Protein AF-A0A5J4PXH4-F1 (afdb_monomer)

Foldseek 3Di:
DPPFDWPLRVLVVVLVVLVVCDVPPHPPVCSVVSVVVSVVVQVCCCPPVVDRIGGPVPCDPCNVDVVVVVVPPD

Nearest PDB structures (foldseek):
  9g8m-assembly1_SN  TM=3.725E-01  e=3.613E+00  Homo sapiens
  8bqs-assembly1_De  TM=3.638E-01  e=9.128E+00  Tetrahymena thermophila SB210

Solvent-accessible surface area (backbone atoms only — not comparable to full-atom values): 4562 Å² total; per-residue (Å²): 133,84,80,84,51,31,47,62,61,46,52,52,51,54,48,50,59,49,55,75,31,41,85,76,85,35,65,67,88,53,55,65,53,52,58,51,51,49,52,51,48,47,49,46,35,42,72,76,70,70,32,88,71,47,52,53,94,71,70,48,72,64,70,79,37,66,79,63,57,63,71,78,80,113

Secondary structure (DSSP, 8-state):
-PPPPBHHHHHHHHHHHHHHTBTTTB-GGGHHHHHHHHHHHHHHIIIII--S--BGGG--HHHH-HHHHGGG--

Organism: NCBI:txid433724

Sequence (74 aa):
ATAQKTLLVHFKNMAEEFRQRIGIDRAASTYPKYNVAYKNLEGFLKEKYKVQDIPLNQLDLPMANPSCAFHSLG

Radius of gyration: 14.82 Å; Cα contacts (8 Å, |Δi|>4): 46; chains: 1; bounding box: 32×36×36 Å

Structure (mmCIF, N/CA/C/O backbone):
data_AF-A0A5J4PXH4-F1
#
_entry.id   AF-A0A5J4PXH4-F1
#
loop_
_atom_site.group_PDB
_atom_site.id
_atom_site.type_symbol
_atom_site.label_atom_id
_atom_site.label_alt_id
_atom_site.label_comp_id
_atom_site.label_asym_id
_atom_site.label_entity_id
_atom_site.label_seq_id
_atom_site.pdbx_PDB_ins_code
_atom_site.Cartn_x
_atom_site.Cartn_y
_atom_site.Cartn_z
_atom_site.occupancy
_atom_site.B_iso_or_equiv
_atom_site.auth_seq_id
_atom_site.auth_comp_id
_atom_site.auth_asym_id
_atom_site.auth_atom_id
_atom_site.pdbx_PDB_model_num
ATOM 1 N N . ALA A 1 1 ? -20.218 -17.025 -5.979 1.00 47.78 1 ALA A N 1
ATOM 2 C CA . ALA A 1 1 ? -20.099 -15.727 -5.285 1.00 47.78 1 ALA A CA 1
ATOM 3 C C . ALA A 1 1 ? -18.659 -15.246 -5.407 1.00 47.78 1 ALA A C 1
ATOM 5 O O . ALA A 1 1 ? -17.760 -16.002 -5.065 1.00 47.78 1 ALA A O 1
ATOM 6 N N . THR A 1 2 ? -18.414 -14.047 -5.936 1.00 59.53 2 THR A N 1
ATOM 7 C CA . THR A 1 2 ? -17.087 -13.420 -5.859 1.00 59.53 2 THR A CA 1
ATOM 8 C C . THR A 1 2 ? -16.854 -13.001 -4.411 1.00 59.53 2 THR A C 1
ATOM 10 O O . THR A 1 2 ? -17.627 -12.199 -3.888 1.00 59.53 2 THR A O 1
ATOM 13 N N . ALA A 1 3 ? -15.841 -13.560 -3.745 1.00 69.38 3 ALA A N 1
ATOM 14 C CA . ALA A 1 3 ? -15.472 -13.110 -2.407 1.00 69.38 3 ALA A CA 1
ATOM 15 C C . ALA A 1 3 ? -15.155 -11.609 -2.460 1.00 69.38 3 ALA A C 1
ATOM 17 O O . ALA A 1 3 ? -14.387 -11.164 -3.318 1.00 69.38 3 ALA A O 1
ATOM 18 N N . GLN A 1 4 ? -15.776 -10.828 -1.578 1.00 79.44 4 GLN A N 1
ATOM 19 C CA . GLN A 1 4 ? -15.459 -9.411 -1.485 1.00 79.44 4 GLN A CA 1
ATOM 20 C C . GLN A 1 4 ? -14.010 -9.230 -1.050 1.00 79.44 4 GLN A C 1
ATOM 22 O O . GLN A 1 4 ? -13.574 -9.805 -0.055 1.00 79.44 4 GLN A O 1
ATOM 27 N N . LYS A 1 5 ? -13.269 -8.416 -1.805 1.00 88.69 5 LYS A N 1
ATOM 28 C CA . LYS A 1 5 ? -11.920 -8.004 -1.427 1.00 88.69 5 LYS A CA 1
ATOM 29 C C . LYS A 1 5 ? -12.015 -6.859 -0.424 1.00 88.69 5 LYS A C 1
ATOM 31 O O . LYS A 1 5 ? -12.881 -5.993 -0.536 1.00 88.69 5 LYS A O 1
ATOM 36 N N . THR A 1 6 ? -11.106 -6.856 0.534 1.00 94.31 6 THR A N 1
ATOM 37 C CA . THR A 1 6 ? -10.876 -5.718 1.417 1.00 94.31 6 THR A CA 1
ATOM 38 C C . THR A 1 6 ? -9.914 -4.726 0.766 1.00 94.31 6 THR A C 1
ATOM 40 O O . THR A 1 6 ? -9.264 -5.039 -0.239 1.00 94.31 6 THR A O 1
ATOM 43 N N . LEU A 1 7 ? -9.831 -3.520 1.317 1.00 94.81 7 LEU A N 1
ATOM 44 C CA . LEU A 1 7 ? -9.025 -2.424 0.807 1.00 94.81 7 LEU A CA 1
ATOM 45 C C . LEU A 1 7 ? -7.541 -2.795 0.759 1.00 94.81 7 LEU A C 1
ATOM 47 O O . LEU A 1 7 ? -6.921 -2.652 -0.298 1.00 94.81 7 LEU A O 1
ATOM 51 N N . LEU A 1 8 ? -6.975 -3.322 1.851 1.00 96.44 8 LEU A N 1
ATOM 52 C CA . LEU A 1 8 ? -5.553 -3.680 1.885 1.00 96.44 8 LEU A CA 1
ATOM 53 C C . LEU A 1 8 ? -5.244 -4.875 0.974 1.00 96.44 8 LEU A C 1
ATOM 55 O O . LEU A 1 8 ? -4.235 -4.866 0.265 1.00 96.44 8 LEU A O 1
ATOM 59 N N . VAL A 1 9 ? -6.134 -5.873 0.910 1.00 96.00 9 VAL A N 1
ATOM 60 C CA . VAL A 1 9 ? -5.993 -7.006 -0.023 1.00 96.00 9 VAL A CA 1
ATOM 61 C C . VAL A 1 9 ? -6.039 -6.528 -1.473 1.00 96.00 9 VAL A C 1
ATOM 63 O O . VAL A 1 9 ? -5.243 -6.969 -2.304 1.00 96.00 9 VAL A O 1
ATOM 66 N N . HIS A 1 10 ? -6.955 -5.619 -1.804 1.00 95.12 10 HIS A N 1
ATOM 67 C CA . HIS A 1 10 ? -7.046 -5.055 -3.144 1.00 95.12 10 HIS A CA 1
ATOM 68 C C . HIS A 1 10 ? -5.804 -4.238 -3.505 1.00 95.12 10 HIS A C 1
ATOM 70 O O . HIS A 1 10 ? -5.232 -4.454 -4.573 1.00 95.12 10 HIS A O 1
ATOM 76 N N . PHE A 1 11 ? -5.334 -3.381 -2.595 1.00 96.06 11 PHE A N 1
ATOM 77 C CA . PHE A 1 11 ? -4.117 -2.595 -2.784 1.00 96.06 11 PHE A CA 1
ATOM 78 C C . PHE A 1 11 ? -2.896 -3.491 -3.025 1.00 96.06 11 PHE A C 1
ATOM 80 O O . PHE A 1 11 ? -2.119 -3.251 -3.948 1.00 96.06 11 PHE A O 1
ATOM 87 N N . LYS A 1 12 ? -2.736 -4.558 -2.233 1.00 96.50 12 LYS A N 1
ATOM 88 C CA . LYS A 1 12 ? -1.625 -5.506 -2.386 1.00 96.50 12 LYS A CA 1
ATOM 89 C C . LYS A 1 12 ? -1.657 -6.218 -3.740 1.00 96.50 12 LYS A C 1
ATOM 91 O O . LYS A 1 12 ? -0.616 -6.340 -4.377 1.00 96.50 12 LYS A O 1
ATOM 96 N N . ASN A 1 13 ? -2.838 -6.640 -4.197 1.00 96.25 13 ASN A N 1
ATOM 97 C CA . ASN A 1 13 ? -2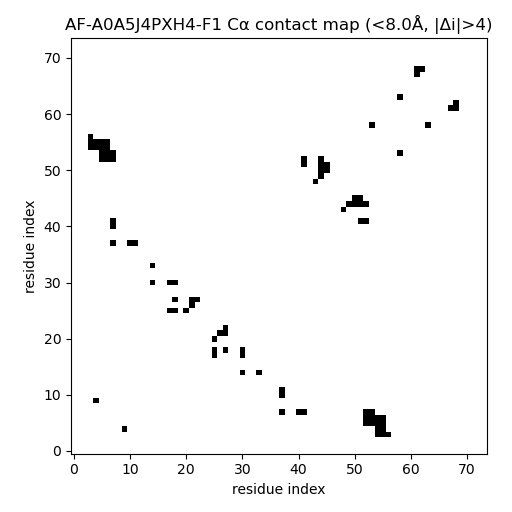.992 -7.250 -5.521 1.00 96.25 13 ASN A CA 1
ATOM 98 C C . ASN A 1 13 ? -2.611 -6.268 -6.638 1.00 96.25 13 ASN A C 1
ATOM 100 O O . ASN A 1 13 ? -1.831 -6.624 -7.514 1.00 96.25 13 ASN A O 1
ATOM 104 N N . MET A 1 14 ? -3.079 -5.018 -6.559 1.00 95.62 14 MET A N 1
ATOM 105 C CA . MET A 1 14 ? -2.718 -3.962 -7.511 1.00 95.62 14 MET A CA 1
ATOM 106 C C . MET A 1 14 ? -1.202 -3.701 -7.535 1.00 95.62 14 MET A C 1
ATOM 108 O O . MET A 1 14 ? -0.614 -3.533 -8.603 1.00 95.62 14 MET A O 1
ATOM 112 N N . ALA A 1 15 ? -0.552 -3.676 -6.367 1.00 97.12 15 ALA A N 1
ATOM 113 C CA . ALA A 1 15 ? 0.896 -3.508 -6.274 1.00 97.12 15 ALA A CA 1
ATOM 114 C C . ALA A 1 15 ? 1.650 -4.690 -6.909 1.00 97.12 15 ALA A C 1
ATOM 116 O O . ALA A 1 15 ? 2.643 -4.478 -7.604 1.00 97.12 15 ALA A O 1
ATOM 117 N N . GLU A 1 16 ? 1.177 -5.923 -6.726 1.00 97.19 16 GLU A N 1
ATOM 118 C CA . GLU A 1 16 ? 1.794 -7.103 -7.340 1.00 97.19 16 GLU A CA 1
ATOM 119 C C . GLU A 1 16 ? 1.588 -7.133 -8.866 1.00 97.19 16 GLU A C 1
ATOM 121 O O . GLU A 1 16 ? 2.534 -7.388 -9.607 1.00 97.19 16 GLU A O 1
ATOM 126 N N . GLU A 1 17 ? 0.405 -6.761 -9.364 1.00 96.94 17 GLU A N 1
ATOM 127 C CA . GLU A 1 17 ? 0.156 -6.566 -10.802 1.00 96.94 17 GLU A CA 1
ATOM 128 C C . GLU A 1 17 ? 1.079 -5.488 -11.395 1.00 96.94 17 GLU A C 1
ATOM 130 O O . GLU A 1 17 ? 1.623 -5.645 -12.490 1.00 96.94 17 GLU A O 1
ATOM 135 N N . PHE A 1 18 ? 1.318 -4.396 -10.659 1.00 95.94 18 PHE A N 1
ATOM 136 C CA . PHE A 1 18 ? 2.303 -3.385 -11.045 1.00 95.94 18 PHE A CA 1
ATOM 137 C C . PHE A 1 18 ? 3.717 -3.975 -11.101 1.00 95.94 18 PHE A C 1
ATOM 139 O O . PHE A 1 18 ? 4.464 -3.703 -12.044 1.00 95.94 18 PHE A O 1
ATOM 146 N N . ARG A 1 19 ? 4.091 -4.787 -10.106 1.00 96.94 19 ARG A N 1
ATOM 147 C CA . ARG A 1 19 ? 5.413 -5.413 -10.008 1.00 96.94 19 ARG A CA 1
ATOM 148 C C . ARG A 1 19 ? 5.715 -6.308 -11.206 1.00 96.94 19 ARG A C 1
ATOM 150 O O . ARG A 1 19 ? 6.821 -6.245 -11.735 1.00 96.94 19 ARG A O 1
ATOM 157 N N . GLN A 1 20 ? 4.732 -7.081 -11.662 1.00 97.88 20 GLN A N 1
ATOM 158 C CA . GLN A 1 20 ? 4.859 -7.964 -12.829 1.00 97.88 20 GLN A CA 1
ATOM 159 C C . GLN A 1 20 ? 5.146 -7.209 -14.135 1.00 97.88 20 GLN A C 1
ATOM 161 O O . GLN A 1 20 ? 5.644 -7.795 -15.091 1.00 97.88 20 GLN A O 1
ATOM 166 N N . ARG A 1 21 ? 4.861 -5.904 -14.177 1.00 97.69 21 ARG A N 1
ATOM 167 C CA . ARG A 1 21 ? 5.050 -5.041 -15.352 1.00 97.69 21 ARG A CA 1
ATOM 168 C C . ARG A 1 21 ? 6.337 -4.217 -15.314 1.00 97.69 21 ARG A C 1
ATOM 170 O O . ARG A 1 21 ? 6.593 -3.410 -16.214 1.00 97.69 21 ARG A O 1
ATOM 177 N N . ILE A 1 22 ? 7.154 -4.391 -14.275 1.00 97.81 22 ILE A N 1
ATOM 178 C CA . ILE A 1 22 ? 8.469 -3.754 -14.187 1.00 97.81 22 ILE A CA 1
ATOM 179 C C . ILE A 1 22 ? 9.359 -4.284 -15.311 1.00 97.81 22 ILE A C 1
ATOM 181 O O . ILE A 1 22 ? 9.476 -5.489 -15.502 1.00 97.81 22 ILE A O 1
ATOM 185 N N . GLY A 1 23 ? 9.993 -3.373 -16.051 1.00 94.81 23 GLY A N 1
ATOM 186 C CA . GLY A 1 23 ? 10.811 -3.725 -17.217 1.00 94.81 23 GLY A CA 1
ATOM 187 C C . GLY A 1 23 ? 10.018 -3.918 -18.514 1.00 94.81 23 GLY A C 1
ATOM 188 O O . GLY A 1 23 ? 10.635 -4.100 -19.557 1.00 94.81 23 GLY A O 1
ATOM 189 N N . ILE A 1 24 ? 8.681 -3.824 -18.465 1.00 97.06 24 ILE A N 1
ATOM 190 C CA . ILE A 1 24 ? 7.814 -3.725 -19.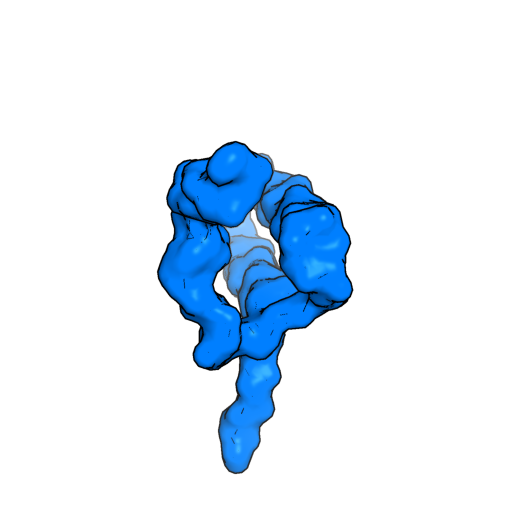648 1.00 97.06 24 ILE A CA 1
ATOM 191 C C . ILE A 1 24 ? 7.411 -2.261 -19.836 1.00 97.06 24 ILE A C 1
ATOM 193 O O . ILE A 1 24 ? 7.884 -1.590 -20.746 1.00 97.06 24 ILE A O 1
ATOM 197 N N . ASP A 1 25 ? 6.572 -1.751 -18.934 1.00 96.81 25 ASP A N 1
ATOM 198 C CA . ASP A 1 25 ? 6.057 -0.377 -18.978 1.00 96.81 25 ASP A CA 1
ATOM 199 C C . ASP A 1 25 ? 6.064 0.319 -17.607 1.00 96.81 25 ASP A C 1
ATOM 201 O O . ASP A 1 25 ? 5.630 1.464 -17.478 1.00 96.81 25 ASP A O 1
ATOM 205 N N . ARG A 1 26 ? 6.574 -0.350 -16.563 1.00 96.50 26 ARG A N 1
ATOM 206 C CA . ARG A 1 26 ? 6.723 0.217 -15.216 1.00 96.50 26 ARG A CA 1
ATOM 207 C C . ARG A 1 26 ? 8.188 0.346 -14.807 1.00 96.50 26 ARG A C 1
ATOM 209 O O . ARG A 1 26 ? 9.010 -0.537 -15.048 1.00 96.50 26 ARG A O 1
ATOM 216 N N . ALA A 1 27 ? 8.502 1.445 -14.119 1.00 96.69 27 ALA A N 1
ATOM 217 C CA . ALA A 1 27 ? 9.828 1.697 -13.565 1.00 96.69 27 ALA A CA 1
ATOM 218 C C . ALA A 1 27 ? 9.998 1.028 -12.190 1.00 96.69 27 ALA A C 1
ATOM 220 O O . ALA A 1 27 ? 9.215 1.279 -11.269 1.00 96.69 27 ALA A O 1
ATOM 221 N N . ALA A 1 28 ? 11.073 0.249 -12.020 1.00 96.44 28 ALA A N 1
ATOM 222 C CA . ALA A 1 28 ? 11.390 -0.446 -10.767 1.00 96.44 28 ALA A CA 1
ATOM 223 C C . ALA A 1 28 ? 11.503 0.506 -9.563 1.00 96.44 28 ALA A C 1
ATOM 225 O O . ALA A 1 28 ? 11.040 0.192 -8.469 1.00 96.44 28 ALA A O 1
ATOM 226 N N . SER A 1 29 ? 12.040 1.709 -9.789 1.00 96.50 29 SER A N 1
ATOM 227 C CA . SER A 1 29 ? 12.190 2.768 -8.781 1.00 96.50 29 SER A CA 1
ATOM 228 C C . SER A 1 29 ? 10.864 3.244 -8.174 1.00 96.50 29 SER A C 1
ATOM 230 O O . SER A 1 29 ? 10.856 3.880 -7.121 1.00 96.50 29 SER A O 1
ATOM 232 N N . THR A 1 30 ? 9.732 2.934 -8.810 1.00 93.62 30 THR A N 1
ATOM 233 C CA . THR A 1 30 ? 8.403 3.324 -8.324 1.00 93.62 30 THR A CA 1
ATOM 234 C C . THR A 1 30 ? 7.833 2.313 -7.332 1.00 93.62 30 THR A C 1
ATOM 236 O O . THR A 1 30 ? 7.116 2.704 -6.414 1.00 93.62 30 THR A O 1
ATOM 239 N N . TYR A 1 31 ? 8.178 1.029 -7.452 1.00 96.38 31 TYR A N 1
ATOM 240 C CA . TYR A 1 31 ? 7.586 -0.036 -6.637 1.00 96.38 31 TYR A CA 1
ATOM 241 C C . TYR A 1 31 ? 7.767 0.142 -5.115 1.00 96.38 31 TYR A C 1
ATOM 243 O O . TYR A 1 31 ? 6.787 -0.030 -4.388 1.00 96.38 31 TYR A O 1
ATOM 251 N N . PRO A 1 32 ? 8.930 0.590 -4.590 1.00 96.94 32 PRO A N 1
ATOM 252 C CA . PRO A 1 32 ? 9.083 0.846 -3.156 1.00 96.94 32 PRO A CA 1
ATOM 253 C C . PRO A 1 32 ? 8.059 1.838 -2.585 1.00 96.94 32 PRO A C 1
ATOM 255 O O . PRO A 1 32 ? 7.690 1.730 -1.416 1.00 96.94 32 PRO A O 1
ATOM 258 N N . LYS A 1 33 ? 7.546 2.770 -3.404 1.00 96.06 33 LYS A N 1
ATOM 259 C CA . LYS A 1 33 ? 6.519 3.735 -2.983 1.00 96.06 33 LYS A CA 1
ATOM 260 C C . LYS A 1 33 ? 5.193 3.053 -2.640 1.00 96.06 33 LYS A C 1
ATOM 262 O O . LYS A 1 33 ? 4.513 3.509 -1.728 1.00 96.06 33 LYS A O 1
ATOM 267 N N . TYR A 1 34 ? 4.855 1.940 -3.296 1.00 96.81 34 TYR A N 1
ATOM 268 C CA . TYR A 1 34 ? 3.654 1.163 -2.976 1.00 96.81 34 TYR A CA 1
ATOM 269 C C . TYR A 1 34 ? 3.755 0.497 -1.598 1.00 96.81 34 TYR A C 1
ATOM 271 O O . TYR A 1 34 ? 2.765 0.461 -0.874 1.00 96.81 34 TYR A O 1
ATOM 279 N N . ASN A 1 35 ? 4.949 0.060 -1.179 1.00 96.31 35 ASN A N 1
ATOM 280 C CA . ASN A 1 35 ? 5.156 -0.468 0.176 1.00 96.31 35 ASN A CA 1
ATOM 281 C C . ASN A 1 35 ? 4.963 0.617 1.243 1.00 96.31 35 ASN A C 1
ATOM 283 O O . ASN A 1 35 ? 4.357 0.365 2.283 1.00 96.31 35 ASN A O 1
ATOM 287 N N . VAL A 1 36 ? 5.473 1.826 0.987 1.00 97.56 36 VAL A N 1
ATOM 288 C CA . VAL A 1 36 ? 5.281 2.978 1.883 1.00 97.56 36 VAL A CA 1
ATOM 289 C C . VAL A 1 36 ? 3.802 3.360 1.949 1.00 97.56 36 VAL A C 1
ATOM 291 O O . VAL A 1 36 ? 3.256 3.499 3.038 1.00 97.56 36 VAL A O 1
ATOM 294 N N . ALA A 1 37 ? 3.134 3.462 0.798 1.00 96.81 37 ALA A N 1
ATOM 295 C CA . ALA A 1 37 ? 1.710 3.772 0.725 1.00 96.81 37 ALA A CA 1
ATOM 296 C C . ALA A 1 37 ? 0.846 2.725 1.449 1.00 96.81 37 ALA A C 1
ATOM 298 O O . ALA A 1 37 ? -0.054 3.107 2.190 1.00 96.81 37 ALA A O 1
ATOM 299 N N . TYR A 1 38 ? 1.157 1.431 1.309 1.00 97.56 38 TYR A N 1
ATOM 300 C CA . TYR A 1 38 ? 0.470 0.358 2.034 1.00 97.56 38 TYR A CA 1
ATOM 301 C C . TYR A 1 38 ? 0.587 0.535 3.552 1.00 97.56 38 TYR A C 1
ATOM 303 O O . TYR A 1 38 ? -0.423 0.505 4.248 1.00 97.56 38 TYR A O 1
ATOM 311 N N . LYS A 1 39 ? 1.800 0.777 4.071 1.00 97.50 39 LYS A N 1
ATOM 312 C CA . LYS A 1 39 ? 2.022 0.989 5.513 1.00 97.50 39 LYS A CA 1
ATOM 313 C C . LYS A 1 39 ? 1.304 2.232 6.032 1.00 97.50 39 LYS A C 1
ATOM 315 O O . LYS A 1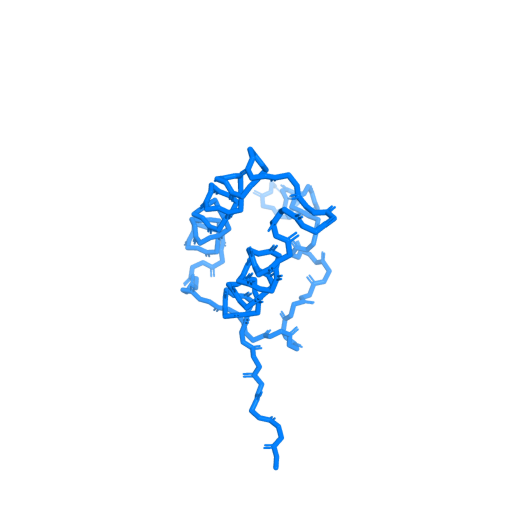 39 ? 0.726 2.201 7.113 1.00 97.50 39 LYS A O 1
ATOM 320 N N . ASN A 1 40 ? 1.320 3.314 5.256 1.00 96.81 40 ASN A N 1
ATOM 321 C CA . ASN A 1 40 ? 0.605 4.536 5.610 1.00 96.81 40 ASN A CA 1
ATOM 322 C C . ASN A 1 40 ? -0.909 4.298 5.654 1.00 96.81 40 ASN A C 1
ATOM 324 O O . ASN A 1 40 ? -1.571 4.772 6.573 1.00 96.81 40 ASN A O 1
ATOM 328 N N . LEU A 1 41 ? -1.451 3.549 4.690 1.00 95.38 41 LEU A N 1
ATOM 329 C CA . LEU A 1 41 ? -2.869 3.204 4.648 1.00 95.38 41 LEU A CA 1
ATOM 330 C C . LEU A 1 41 ? -3.261 2.298 5.822 1.00 95.38 41 LEU A C 1
ATOM 332 O O . LEU A 1 41 ? -4.230 2.591 6.513 1.00 95.38 41 LEU A O 1
ATOM 336 N N . GLU A 1 42 ? -2.480 1.254 6.097 1.00 96.38 42 GLU A N 1
ATOM 337 C CA . GLU A 1 42 ? -2.662 0.370 7.255 1.00 96.38 42 GLU A CA 1
ATOM 338 C C . GLU A 1 42 ? -2.656 1.161 8.577 1.00 96.38 42 GLU A C 1
ATOM 340 O O . GLU A 1 42 ? -3.562 1.014 9.402 1.00 96.38 42 GLU A O 1
ATOM 345 N N . GLY A 1 43 ? -1.686 2.065 8.753 1.00 95.88 43 GLY A N 1
ATOM 346 C CA . GLY A 1 43 ? -1.619 2.960 9.909 1.00 95.88 43 GLY A CA 1
ATOM 347 C C . GLY A 1 43 ? -2.838 3.878 10.014 1.00 95.88 43 GLY A C 1
ATOM 348 O O . GLY A 1 43 ? -3.447 3.978 11.077 1.00 95.88 43 GLY A O 1
ATOM 349 N N . PHE A 1 44 ? -3.258 4.488 8.906 1.00 92.94 44 PHE A N 1
ATOM 350 C CA . PHE A 1 44 ? -4.424 5.370 8.859 1.00 92.94 44 PHE A CA 1
ATOM 351 C C . PHE A 1 44 ? -5.724 4.654 9.255 1.00 92.94 44 PHE A C 1
ATOM 353 O O . PHE A 1 44 ? -6.490 5.181 10.066 1.00 92.94 44 PHE A O 1
ATOM 360 N N . LEU A 1 45 ? -5.956 3.440 8.742 1.00 92.88 45 LEU A N 1
ATOM 361 C CA . LEU A 1 45 ? -7.113 2.620 9.115 1.00 92.88 45 LEU A CA 1
ATOM 362 C C . LEU A 1 45 ? -7.122 2.326 10.619 1.00 92.88 45 LEU A C 1
ATOM 364 O O . LEU A 1 45 ? -8.139 2.519 11.294 1.00 92.88 45 LEU A O 1
ATOM 368 N N . LYS A 1 46 ? -5.963 1.956 11.166 1.00 94.12 46 LYS A N 1
ATOM 369 C CA . LYS A 1 46 ? -5.812 1.672 12.593 1.00 94.12 46 LYS A CA 1
ATOM 370 C C . LYS A 1 46 ? -6.014 2.915 13.459 1.00 94.12 46 LYS A C 1
ATOM 372 O O . LYS A 1 46 ? -6.657 2.843 14.506 1.00 94.12 46 LYS A O 1
ATOM 377 N N . GLU A 1 47 ? -5.472 4.058 13.057 1.00 92.44 47 GLU A N 1
ATOM 378 C CA . GLU A 1 47 ? -5.478 5.273 13.870 1.00 92.44 47 GLU A CA 1
ATOM 379 C C . GLU A 1 47 ? -6.808 6.023 13.814 1.00 92.44 47 GLU A C 1
ATOM 381 O O . GLU A 1 47 ? -7.298 6.449 14.865 1.00 92.44 47 GLU A O 1
ATOM 386 N N . LYS A 1 48 ? -7.399 6.172 12.623 1.00 88.12 48 LYS A N 1
ATOM 387 C CA . LYS A 1 48 ? -8.608 6.981 12.404 1.00 88.12 48 LYS A CA 1
ATOM 388 C C . LYS A 1 48 ? -9.895 6.174 12.471 1.00 88.12 48 LYS A C 1
ATOM 390 O O . LYS A 1 48 ? -10.860 6.650 13.055 1.00 88.12 48 LYS A O 1
ATOM 395 N N . TYR A 1 49 ? -9.892 4.955 11.936 1.00 87.69 49 TYR A N 1
ATOM 396 C CA . TYR A 1 49 ? -11.094 4.119 11.847 1.00 87.69 49 TYR A CA 1
ATOM 397 C C . TYR A 1 49 ? -11.133 3.008 12.899 1.00 87.69 49 TYR A C 1
ATOM 399 O O . TYR A 1 49 ? -12.175 2.396 13.090 1.00 87.69 49 TYR A O 1
ATOM 407 N N . LYS A 1 50 ? -10.020 2.762 13.608 1.00 92.12 50 LYS A N 1
ATOM 408 C CA . LYS A 1 50 ? -9.881 1.688 14.612 1.00 92.12 50 LYS A CA 1
ATOM 409 C C . LYS A 1 50 ? -10.168 0.292 14.047 1.00 92.12 50 LYS A C 1
ATOM 411 O O . LYS A 1 50 ? -10.550 -0.615 14.781 1.00 92.12 50 LYS A O 1
ATOM 416 N N . VAL A 1 51 ? -9.933 0.111 12.750 1.00 92.00 51 VAL A N 1
ATOM 417 C CA . VAL A 1 51 ? -10.092 -1.162 12.038 1.00 92.00 51 VAL A CA 1
ATOM 418 C C . VAL A 1 51 ? -8.755 -1.618 11.471 1.00 92.00 51 VAL A C 1
ATOM 420 O O . VAL A 1 51 ? -7.859 -0.812 11.234 1.00 92.00 51 VAL A O 1
ATOM 423 N N . GLN A 1 52 ? -8.616 -2.926 11.267 1.00 94.31 52 GLN A N 1
ATOM 424 C CA . GLN A 1 52 ? -7.419 -3.506 10.649 1.00 94.31 52 GLN A CA 1
ATOM 425 C C . GLN A 1 52 ? -7.491 -3.472 9.118 1.00 94.31 52 GLN A C 1
ATOM 427 O O . GLN A 1 52 ? -6.467 -3.356 8.458 1.00 94.31 52 GLN A O 1
ATOM 432 N N . ASP A 1 53 ? -8.697 -3.569 8.560 1.00 94.31 53 ASP A N 1
ATOM 433 C CA . ASP A 1 53 ? -8.971 -3.522 7.126 1.00 94.31 53 ASP A CA 1
ATOM 434 C C . ASP A 1 53 ? -10.455 -3.174 6.910 1.00 94.31 53 ASP A C 1
ATOM 436 O O . ASP A 1 53 ? -11.235 -3.167 7.867 1.00 94.31 53 ASP A O 1
ATOM 440 N N . ILE A 1 54 ? -10.848 -2.882 5.670 1.00 90.62 54 ILE A N 1
ATOM 441 C CA . ILE A 1 54 ? -12.214 -2.476 5.310 1.00 90.62 54 ILE A CA 1
ATOM 442 C C . ILE A 1 54 ? -12.647 -3.190 4.027 1.00 90.62 54 ILE A C 1
ATOM 444 O O . ILE A 1 54 ? -11.929 -3.119 3.030 1.00 90.62 54 ILE A O 1
ATOM 448 N N . PRO A 1 55 ? -13.800 -3.878 3.997 1.00 92.31 55 PRO A N 1
ATOM 449 C CA . PRO A 1 55 ? -14.402 -4.376 2.760 1.00 92.31 55 PRO A CA 1
ATOM 450 C C . PRO A 1 55 ? -14.581 -3.261 1.725 1.00 92.31 55 PRO A C 1
ATOM 452 O O . PRO A 1 55 ? -15.067 -2.185 2.053 1.00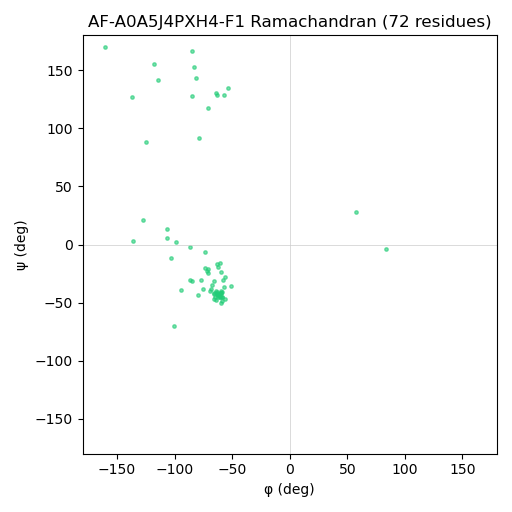 92.31 55 PRO A O 1
ATOM 455 N N . LEU A 1 56 ? -14.220 -3.499 0.460 1.00 88.62 56 LEU A N 1
A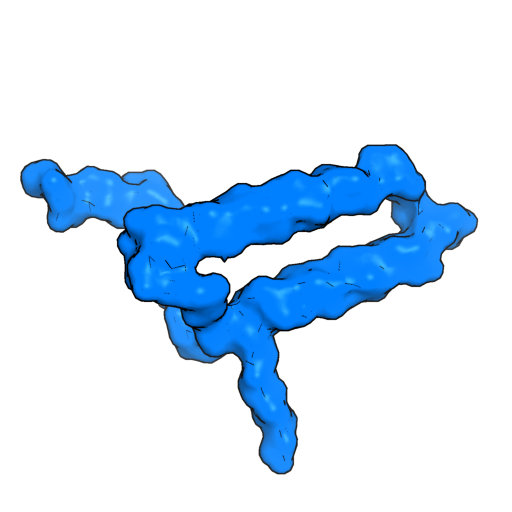TOM 456 C CA . LEU A 1 56 ? -14.281 -2.447 -0.566 1.00 88.62 56 LEU A CA 1
ATOM 457 C C . LEU A 1 56 ? -15.685 -1.847 -0.751 1.00 88.62 56 LEU A C 1
ATOM 459 O O . LEU A 1 56 ? -15.795 -0.674 -1.090 1.00 88.62 56 LEU A O 1
ATOM 463 N N . ASN A 1 57 ? -16.753 -2.618 -0.523 1.00 86.25 57 ASN A N 1
ATOM 464 C CA . ASN A 1 57 ? -18.124 -2.106 -0.596 1.00 86.25 57 ASN A CA 1
ATOM 465 C C . ASN A 1 57 ? -18.530 -1.204 0.584 1.00 86.25 57 ASN A C 1
ATOM 467 O O . ASN A 1 57 ? -19.640 -0.684 0.567 1.00 86.25 57 ASN A O 1
ATOM 471 N N . GLN A 1 58 ? -17.681 -1.069 1.603 1.00 84.75 58 GLN A N 1
ATOM 472 C CA . GLN A 1 58 ? -17.863 -0.188 2.762 1.00 84.75 58 GLN A CA 1
ATOM 473 C C . GLN A 1 58 ? -16.932 1.033 2.697 1.00 84.75 58 GLN A C 1
ATOM 475 O O . GLN A 1 58 ? -16.724 1.717 3.697 1.00 84.75 58 GLN A O 1
ATOM 480 N N . LEU A 1 59 ? -16.316 1.290 1.537 1.00 81.44 59 LEU A N 1
ATOM 481 C CA . LEU A 1 59 ? -15.484 2.467 1.332 1.00 81.44 59 LEU A CA 1
ATOM 482 C C . LEU A 1 59 ? -16.379 3.691 1.078 1.00 81.44 59 LEU A C 1
ATOM 484 O O . LEU A 1 59 ? -16.747 3.983 -0.058 1.00 81.44 59 LEU A O 1
ATOM 488 N N . ASP A 1 60 ? -16.731 4.403 2.144 1.00 73.19 60 ASP A N 1
ATOM 489 C CA . ASP A 1 60 ? -17.598 5.581 2.056 1.00 73.19 60 ASP A CA 1
ATOM 490 C C . ASP A 1 60 ? -16.805 6.854 1.686 1.00 73.19 60 ASP A C 1
ATOM 492 O O . ASP A 1 60 ? -15.627 6.998 2.014 1.00 73.19 60 ASP A O 1
ATOM 496 N N . LEU A 1 61 ? -17.452 7.840 1.047 1.00 60.56 61 LEU A N 1
ATOM 497 C CA . LEU A 1 61 ? -16.836 9.122 0.641 1.00 60.56 61 LEU A CA 1
ATOM 498 C C . LEU A 1 61 ? -16.065 9.879 1.752 1.00 60.56 61 LEU A C 1
ATOM 500 O O . LEU A 1 61 ? -15.018 10.453 1.436 1.00 60.56 61 LEU A O 1
ATOM 504 N N . PRO A 1 62 ? -16.487 9.870 3.037 1.00 63.72 62 PRO A N 1
ATOM 505 C CA . PRO A 1 62 ? -15.701 10.453 4.128 1.00 63.72 62 PRO A CA 1
ATOM 506 C C . PRO A 1 62 ? -14.311 9.818 4.296 1.00 63.72 62 PRO A C 1
ATOM 508 O O . PRO A 1 62 ? -13.408 10.462 4.822 1.00 63.72 62 PRO A O 1
ATOM 511 N N . MET A 1 63 ? -14.116 8.577 3.834 1.00 59.97 63 MET 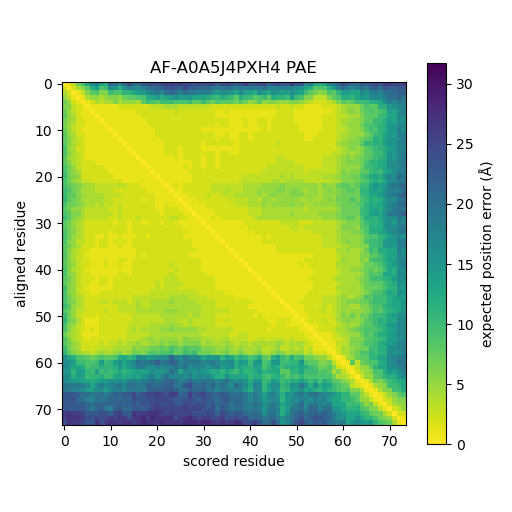A N 1
ATOM 512 C CA . MET A 1 63 ? -12.813 7.905 3.798 1.00 59.97 63 MET A CA 1
ATOM 513 C C . MET A 1 63 ? -11.905 8.411 2.683 1.00 59.97 63 MET A C 1
ATOM 515 O O . MET A 1 63 ? -10.697 8.530 2.877 1.00 59.97 63 MET A O 1
ATOM 519 N N . ALA A 1 64 ? -12.477 8.712 1.516 1.00 60.78 64 ALA A N 1
ATOM 520 C CA . ALA A 1 64 ? -11.726 9.176 0.353 1.00 60.78 64 ALA A CA 1
ATOM 521 C C . ALA A 1 64 ? -11.208 10.617 0.520 1.00 60.78 64 ALA A C 1
ATOM 523 O O . ALA A 1 64 ? -10.227 10.992 -0.122 1.00 60.78 64 ALA A O 1
ATOM 524 N N . ASN A 1 65 ? -11.836 11.415 1.393 1.00 60.00 65 ASN A N 1
ATOM 525 C CA . ASN A 1 65 ? -11.417 12.778 1.708 1.00 60.00 65 ASN A CA 1
ATOM 526 C C . ASN A 1 65 ? -11.200 12.982 3.224 1.00 60.00 65 ASN A C 1
ATOM 528 O O . ASN A 1 65 ? -12.102 13.459 3.921 1.00 60.00 65 ASN A O 1
ATOM 532 N N . PRO A 1 66 ? -9.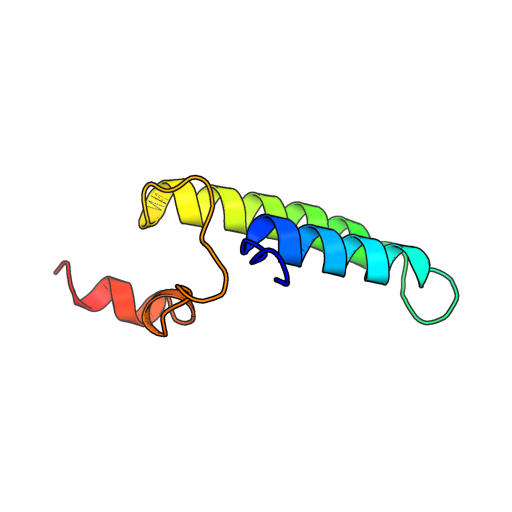991 12.706 3.749 1.00 56.62 66 PRO A N 1
ATOM 533 C CA . PRO A 1 66 ? -9.687 12.890 5.168 1.00 56.62 66 PRO A CA 1
ATOM 534 C C . PRO A 1 66 ? -9.780 14.351 5.644 1.00 56.62 66 PRO A C 1
ATOM 536 O O . PRO A 1 66 ? -9.890 14.582 6.848 1.00 56.62 66 PRO A O 1
ATOM 539 N N . SER A 1 67 ? -9.787 15.341 4.737 1.00 59.84 67 SER A N 1
ATOM 540 C CA . SER A 1 67 ? -9.991 16.747 5.111 1.00 59.84 67 SER A CA 1
ATOM 541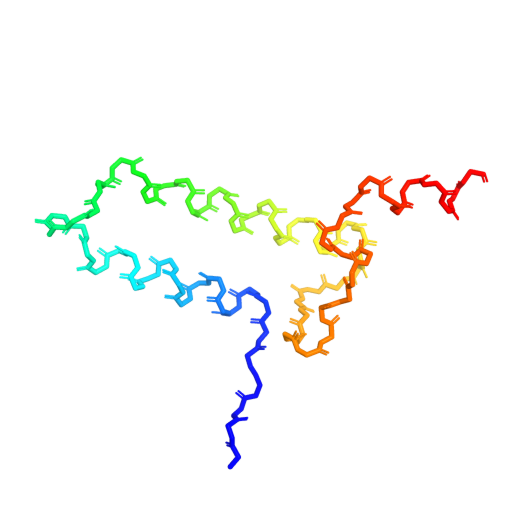 C C . SER A 1 67 ? -11.431 17.041 5.547 1.00 59.84 67 SER A C 1
ATOM 543 O O . SER A 1 67 ? -11.645 17.985 6.305 1.00 59.84 67 SER A O 1
ATOM 545 N N . CYS A 1 68 ? -12.417 16.252 5.105 1.00 51.44 68 CYS A N 1
ATOM 546 C CA . CYS A 1 68 ? -13.808 16.401 5.539 1.00 51.44 68 CYS A CA 1
ATOM 547 C C . CYS A 1 68 ? -14.048 15.829 6.944 1.00 51.44 68 CYS A C 1
ATOM 549 O O . CYS A 1 68 ? -14.861 16.370 7.684 1.00 51.44 68 CYS A O 1
ATOM 551 N N . ALA A 1 69 ? -13.309 14.790 7.348 1.00 51.69 69 ALA A N 1
ATOM 552 C CA . ALA A 1 69 ? -13.471 14.160 8.662 1.00 51.69 69 ALA A CA 1
ATOM 553 C C . ALA A 1 69 ? -12.972 15.034 9.832 1.00 51.69 69 ALA A C 1
ATOM 555 O O . ALA A 1 69 ? -13.403 14.849 10.968 1.00 51.69 69 ALA A O 1
ATOM 556 N N . PHE A 1 70 ? -12.088 16.005 9.572 1.00 52.25 70 PHE A N 1
ATOM 557 C CA . PHE A 1 70 ? -11.569 16.913 10.603 1.00 52.25 70 PHE A CA 1
ATOM 558 C C . PHE A 1 70 ? -12.58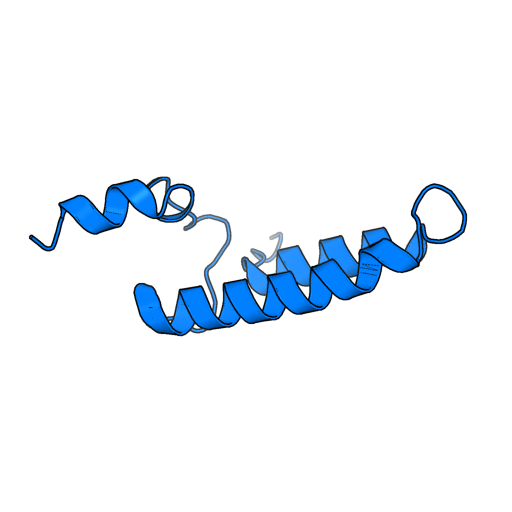2 17.974 11.064 1.00 52.25 70 PHE A C 1
ATOM 560 O O . PHE A 1 70 ? -12.441 18.488 12.168 1.00 52.25 70 PHE A O 1
ATOM 567 N N . HIS A 1 71 ? -13.618 18.273 10.272 1.00 51.28 71 HIS A N 1
ATOM 568 C CA . HIS A 1 71 ? -14.634 19.273 10.627 1.00 51.28 71 HIS A CA 1
ATOM 569 C C . HIS A 1 71 ? -15.792 18.729 11.480 1.00 51.28 71 HIS A C 1
ATOM 571 O O . HIS A 1 71 ? -16.666 19.498 11.860 1.00 51.28 71 HIS A O 1
ATOM 577 N N . SER A 1 72 ? -15.822 17.430 11.793 1.00 47.69 72 SER A N 1
ATOM 578 C CA . SER A 1 72 ? -16.915 16.821 12.573 1.00 47.69 72 SER A CA 1
ATOM 579 C C . SER A 1 72 ? -16.537 16.467 14.017 1.00 47.69 72 SER A C 1
ATOM 581 O O . SER A 1 72 ? -17.340 15.858 14.716 1.00 47.69 72 SER A O 1
ATOM 583 N N . LEU A 1 73 ? -15.331 16.828 14.469 1.00 49.34 73 LEU A N 1
ATOM 584 C CA . LEU A 1 73 ? -14.850 16.604 15.843 1.00 49.34 73 LEU A CA 1
ATOM 585 C C . LEU A 1 73 ? -14.324 17.890 16.512 1.00 49.34 73 LEU A C 1
ATOM 587 O O . LEU A 1 73 ? -13.531 17.810 17.449 1.00 49.34 73 LEU A O 1
ATOM 591 N N . GLY A 1 74 ? -14.746 19.056 16.015 1.00 42.75 74 GLY A N 1
ATOM 592 C CA . GLY A 1 74 ? -14.497 20.367 16.622 1.00 42.75 74 GLY A CA 1
ATOM 593 C C . GLY A 1 74 ? -15.764 20.942 17.226 1.00 42.75 74 GLY A C 1
ATOM 594 O O . GLY A 1 74 ? -16.821 20.790 16.573 1.00 42.75 74 GLY A O 1
#

Mean predicted aligned error: 7.0 Å

pLDDT: mean 85.06, std 16.98, range [42.75, 97.88]